Protein AF-A0A0F9E9B0-F1 (afdb_monomer)

Nearest PDB structures (foldseek):
  3da0-assembly1_C  TM=1.878E-01  e=6.972E-01  Lactococcus phage TP901-1
  6pnp-assembly1_A  TM=1.990E-01  e=7.376E-01  Mus musculus
  2f0c-assembly1_C  TM=2.229E-01  e=3.184E+00  Lactococcus phage TP901-1
  4v96-assembly1_BA  TM=2.047E-01  e=5.912E+00  Lactococcus phage TP901-1
  9dtg-assembly1_A  TM=2.684E-01  e=6.616E+00  Homo sapiens

Structure (mmCIF, N/CA/C/O backbone):
data_AF-A0A0F9E9B0-F1
#
_entry.id   AF-A0A0F9E9B0-F1
#
loop_
_atom_site.group_PDB
_atom_site.id
_atom_site.type_symbol
_atom_site.label_atom_id
_atom_site.label_alt_id
_atom_site.label_comp_id
_atom_site.label_asym_id
_atom_site.label_entity_id
_atom_site.label_seq_id
_atom_site.pdbx_PDB_ins_code
_atom_site.Cartn_x
_atom_site.Cartn_y
_atom_site.Cartn_z
_atom_site.occupancy
_atom_site.B_iso_or_equiv
_atom_site.auth_seq_id
_atom_site.auth_comp_id
_atom_site.auth_asym_id
_atom_site.auth_atom_id
_atom_site.pdbx_PDB_model_num
ATOM 1 N N . MET A 1 1 ? -30.627 -0.334 32.811 1.00 61.19 1 MET A N 1
ATOM 2 C CA . MET A 1 1 ? -30.301 0.027 31.411 1.00 61.19 1 MET A CA 1
ATOM 3 C C . MET A 1 1 ? -28.941 -0.555 31.071 1.00 61.19 1 MET A C 1
ATOM 5 O O . MET A 1 1 ? -28.023 -0.408 31.872 1.00 61.19 1 MET A O 1
ATOM 9 N N . THR A 1 2 ? -28.828 -1.259 29.949 1.00 82.69 2 THR A N 1
ATOM 10 C CA . THR A 1 2 ? -27.605 -1.947 29.516 1.00 82.69 2 THR A CA 1
ATOM 11 C C . THR A 1 2 ? -26.585 -0.945 28.967 1.00 82.69 2 THR A C 1
ATOM 13 O O . THR A 1 2 ? -26.932 -0.023 28.234 1.00 82.69 2 THR A O 1
ATOM 16 N N . LYS A 1 3 ? -25.315 -1.081 29.367 1.00 88.69 3 LYS A N 1
ATOM 17 C CA . LYS A 1 3 ? -24.213 -0.311 28.774 1.00 88.69 3 LYS A CA 1
ATOM 18 C C . LYS A 1 3 ? -23.805 -0.987 27.467 1.00 88.69 3 LYS A C 1
ATOM 20 O O . LYS A 1 3 ? -23.588 -2.196 27.459 1.00 88.69 3 LYS A O 1
ATOM 25 N N . THR A 1 4 ? -23.645 -0.210 26.402 1.00 93.88 4 THR A N 1
ATOM 26 C CA . THR A 1 4 ? -23.113 -0.695 25.124 1.00 93.88 4 THR A CA 1
ATOM 27 C C . THR A 1 4 ? -21.603 -0.495 25.121 1.00 93.88 4 THR A C 1
ATOM 29 O O . THR A 1 4 ? -21.112 0.624 25.306 1.00 93.88 4 THR A O 1
ATOM 32 N N . LYS A 1 5 ? -20.857 -1.583 24.932 1.00 95.50 5 LYS A N 1
ATOM 33 C CA . LYS A 1 5 ? -19.402 -1.552 24.783 1.00 95.50 5 LYS A CA 1
ATOM 34 C C . LYS A 1 5 ? -19.044 -1.387 23.312 1.00 95.50 5 LYS A C 1
ATOM 36 O O . LYS A 1 5 ? -19.503 -2.164 22.482 1.00 95.50 5 LYS A O 1
ATOM 41 N N . ILE A 1 6 ? -18.206 -0.405 23.003 1.00 93.88 6 ILE A N 1
ATOM 42 C CA . ILE A 1 6 ? -17.641 -0.208 21.667 1.00 93.88 6 ILE A CA 1
ATOM 43 C C . ILE A 1 6 ? -16.124 -0.255 21.778 1.00 93.88 6 ILE A C 1
ATOM 45 O O . ILE A 1 6 ? -15.542 0.251 22.737 1.00 93.88 6 ILE A O 1
ATOM 49 N N . GLN A 1 7 ? -15.501 -0.892 20.793 1.00 93.69 7 GLN A N 1
ATOM 50 C CA . GLN A 1 7 ? -14.057 -1.037 20.687 1.00 93.69 7 GLN A CA 1
ATOM 51 C C . GLN A 1 7 ? -13.578 -0.290 19.445 1.00 93.69 7 GLN A C 1
ATOM 53 O O . GLN A 1 7 ? -14.074 -0.541 18.347 1.00 93.69 7 GLN A O 1
ATOM 58 N N . ILE A 1 8 ? -12.596 0.590 19.613 1.00 87.56 8 ILE A N 1
ATOM 59 C CA . ILE A 1 8 ? -11.781 1.101 18.512 1.00 87.56 8 ILE A CA 1
ATOM 60 C C . ILE A 1 8 ? -10.672 0.083 18.300 1.00 87.56 8 ILE A C 1
ATOM 62 O O . ILE A 1 8 ? -9.939 -0.250 19.233 1.00 87.56 8 ILE A O 1
ATOM 66 N N . LYS A 1 9 ? -10.572 -0.436 17.081 1.00 86.56 9 LYS A N 1
ATOM 67 C CA . LYS A 1 9 ? -9.634 -1.502 16.737 1.00 86.56 9 LYS A CA 1
ATOM 68 C C . LYS A 1 9 ? -8.648 -1.045 15.678 1.00 86.56 9 LYS A C 1
ATOM 70 O O . LYS A 1 9 ? -8.924 -0.108 14.932 1.00 86.56 9 LYS A O 1
ATOM 75 N N . THR A 1 10 ? -7.522 -1.738 15.594 1.00 76.88 10 THR A N 1
ATOM 76 C CA . THR A 1 10 ? -6.645 -1.677 14.430 1.00 76.88 10 THR A CA 1
ATOM 77 C C . THR A 1 10 ? -7.316 -2.322 13.220 1.00 76.88 10 THR A C 1
ATOM 79 O O . THR A 1 10 ? -8.290 -3.070 13.354 1.00 76.88 10 THR A O 1
ATOM 82 N N . TYR A 1 11 ? -6.748 -2.103 12.034 1.00 62.84 11 TYR A N 1
ATOM 83 C CA . TYR A 1 11 ? -7.114 -2.854 10.827 1.00 62.84 11 TYR A CA 1
ATOM 84 C C . TYR A 1 11 ? -7.026 -4.384 11.023 1.00 62.84 11 TYR A C 1
ATOM 86 O O . TYR A 1 11 ? -7.815 -5.136 10.464 1.00 62.84 11 TYR A O 1
ATOM 94 N N . TRP A 1 12 ? -6.119 -4.842 11.890 1.00 73.25 12 TRP A N 1
ATOM 95 C CA . TRP A 1 12 ? -5.882 -6.256 12.201 1.00 73.25 12 TRP A CA 1
ATOM 96 C C . TRP A 1 12 ? -6.807 -6.816 13.296 1.00 73.25 12 TRP A C 1
ATOM 98 O O . TRP A 1 12 ? -6.656 -7.962 13.708 1.00 73.25 12 TRP A O 1
ATOM 108 N N . GLY A 1 13 ? -7.750 -6.012 13.798 1.00 79.25 13 GLY A N 1
ATOM 109 C CA . GLY A 1 13 ? -8.723 -6.419 14.814 1.00 79.25 13 GLY A CA 1
ATOM 110 C C . GLY A 1 13 ? -8.249 -6.288 16.266 1.00 79.25 13 GLY A C 1
ATOM 111 O O . GLY A 1 13 ? -9.034 -6.553 17.178 1.00 79.25 13 GLY A O 1
ATOM 112 N N . SER A 1 14 ? -7.013 -5.839 16.509 1.00 85.88 14 SER A N 1
ATOM 113 C CA . SER A 1 14 ? -6.499 -5.570 17.860 1.00 85.88 14 SER A CA 1
ATOM 114 C C . SER A 1 14 ? -7.232 -4.385 18.485 1.00 85.88 14 SER A C 1
ATOM 116 O O . SER A 1 14 ? -7.397 -3.358 17.838 1.00 85.88 14 SER A O 1
ATOM 118 N N . VAL A 1 15 ? -7.660 -4.492 19.742 1.00 91.25 15 VAL A N 1
ATOM 119 C CA . VAL A 1 15 ? -8.360 -3.402 20.444 1.00 91.25 15 VAL A CA 1
ATOM 120 C C . VAL A 1 15 ? -7.351 -2.339 20.881 1.00 91.25 15 VAL A C 1
ATOM 122 O O . VAL A 1 15 ? -6.425 -2.645 21.624 1.00 91.25 15 VAL A O 1
ATOM 125 N N . LEU A 1 16 ? -7.535 -1.100 20.424 1.00 84.19 16 LEU A N 1
ATOM 126 C CA . LEU A 1 16 ? -6.730 0.065 20.818 1.00 84.19 16 LEU A CA 1
ATOM 127 C C . LEU A 1 16 ? -7.348 0.808 21.998 1.00 84.19 16 LEU A C 1
ATOM 129 O O . LEU A 1 16 ? -6.647 1.341 22.852 1.00 84.19 16 LEU A O 1
ATOM 133 N N . PHE A 1 17 ? -8.675 0.864 22.017 1.00 92.31 17 PHE A N 1
ATOM 134 C CA . PHE A 1 17 ? -9.436 1.522 23.060 1.00 92.31 17 PHE A CA 1
ATOM 135 C C . PHE A 1 17 ? -10.817 0.894 23.144 1.00 92.31 17 PHE A C 1
ATOM 137 O O . PHE A 1 17 ? -11.394 0.498 22.130 1.00 92.31 17 PHE A O 1
ATOM 144 N N . GLU A 1 18 ? -11.377 0.826 24.340 1.00 94.81 18 GLU A N 1
ATOM 145 C CA . GLU A 1 18 ? -12.738 0.364 24.528 1.00 94.81 18 GLU A CA 1
ATOM 146 C C . GLU A 1 18 ? -13.451 1.207 25.564 1.00 94.81 18 GLU A C 1
ATOM 148 O O . GLU A 1 18 ? -12.889 1.594 26.583 1.00 94.81 18 GLU A O 1
ATOM 153 N N . TYR A 1 19 ? -14.718 1.487 25.297 1.00 95.00 19 TYR A N 1
ATOM 154 C CA . TYR A 1 19 ? -15.527 2.297 26.183 1.00 95.00 19 TYR A CA 1
ATOM 155 C C . TYR A 1 19 ? -16.918 1.704 26.292 1.00 95.00 19 TYR A C 1
ATOM 157 O O . TYR A 1 19 ? -17.504 1.253 25.307 1.00 95.00 19 TYR A O 1
ATOM 165 N N . SER A 1 20 ? -17.437 1.676 27.517 1.00 95.56 20 SER A N 1
ATOM 166 C CA . SER A 1 20 ? -18.779 1.186 27.818 1.00 95.56 20 SER A CA 1
ATOM 167 C C . SER A 1 20 ? -19.591 2.303 28.449 1.00 95.56 20 SER A C 1
ATOM 169 O O . SER A 1 20 ? -19.325 2.719 29.577 1.00 95.56 20 SER A O 1
ATOM 171 N N . LYS A 1 21 ? -20.615 2.763 27.733 1.00 92.69 21 LYS A N 1
ATOM 172 C CA . LYS A 1 21 ? -21.537 3.810 28.186 1.00 92.69 21 LYS A CA 1
ATOM 173 C C . LYS A 1 21 ? -22.965 3.430 27.795 1.00 92.69 21 LYS A C 1
ATOM 175 O O . LYS A 1 21 ? -23.184 2.623 26.895 1.00 92.69 21 LYS A O 1
ATOM 180 N N . LYS A 1 22 ? -23.953 3.971 28.503 1.00 93.31 22 LYS A N 1
ATOM 181 C CA . LYS A 1 22 ? -25.346 3.916 28.049 1.00 93.31 22 LYS A CA 1
ATOM 182 C C . LYS A 1 22 ? -25.450 4.633 26.693 1.00 93.31 22 LYS A C 1
ATOM 184 O O . LYS A 1 22 ? -24.875 5.712 26.557 1.00 93.31 22 LYS A O 1
ATOM 189 N N . ASP A 1 23 ? -26.139 4.014 25.734 1.00 89.88 23 ASP A N 1
ATOM 190 C CA . ASP A 1 23 ? -26.334 4.529 24.368 1.00 89.88 23 ASP A CA 1
ATOM 191 C C . ASP A 1 23 ? -25.014 4.921 23.681 1.00 89.88 23 ASP A C 1
ATOM 193 O O . ASP A 1 23 ? -24.924 5.935 22.992 1.00 89.88 23 ASP A O 1
ATOM 197 N N . ASN A 1 24 ? -23.956 4.136 23.933 1.00 91.19 24 ASN A N 1
ATOM 198 C CA . ASN A 1 24 ? -22.624 4.450 23.433 1.00 91.19 24 ASN A CA 1
ATOM 199 C C . ASN A 1 24 ? -22.582 4.424 21.902 1.00 91.19 24 ASN A C 1
ATOM 201 O O . ASN A 1 24 ? -23.144 3.536 21.263 1.00 91.19 24 ASN A O 1
ATOM 205 N N . THR A 1 25 ? -21.828 5.359 21.335 1.00 89.19 25 THR A N 1
ATOM 206 C CA . THR A 1 25 ? -21.562 5.470 19.900 1.00 89.19 25 THR A CA 1
ATOM 207 C C . THR A 1 25 ? -20.060 5.452 19.634 1.00 89.19 25 THR A C 1
ATOM 209 O O . THR A 1 25 ? -19.243 5.712 20.523 1.00 89.19 25 THR A O 1
ATOM 212 N N . LEU A 1 26 ? -19.669 5.165 18.389 1.00 85.31 26 LEU A N 1
ATOM 213 C CA . LEU A 1 26 ? -18.259 5.210 17.997 1.00 85.31 26 LEU A CA 1
ATOM 214 C C . LEU A 1 26 ? -17.674 6.617 18.185 1.00 85.31 26 LEU A C 1
ATOM 216 O O . LEU A 1 26 ? -16.563 6.742 18.687 1.00 85.31 26 LEU A O 1
ATOM 220 N N . LYS A 1 27 ? -18.457 7.663 17.880 1.00 85.06 27 LYS A N 1
ATOM 221 C CA . LYS A 1 27 ? -18.107 9.068 18.133 1.00 85.06 27 LYS A CA 1
ATOM 222 C C . LYS A 1 27 ? -17.762 9.308 19.604 1.00 85.06 27 LYS A C 1
ATOM 224 O O . LYS A 1 27 ? -16.665 9.758 19.902 1.00 85.06 27 LYS A O 1
ATOM 229 N N . GLN A 1 28 ? -18.654 8.933 20.521 1.00 88.06 28 GLN A N 1
ATOM 230 C CA . GLN A 1 28 ? -18.422 9.099 21.962 1.00 88.06 28 GLN A CA 1
ATOM 231 C C . GLN A 1 28 ? -17.233 8.273 22.463 1.00 88.06 28 GLN A C 1
ATOM 233 O O . GLN A 1 28 ? -16.500 8.714 23.342 1.00 88.06 28 GLN A O 1
ATOM 238 N N . THR A 1 29 ? -17.027 7.079 21.904 1.00 90.56 29 THR A N 1
ATOM 239 C CA . THR A 1 29 ? -15.864 6.240 22.224 1.00 90.56 29 THR A CA 1
ATOM 240 C C . THR A 1 29 ? -14.564 6.884 21.738 1.00 90.56 29 THR A C 1
ATOM 242 O O . THR A 1 29 ? -13.569 6.846 22.456 1.00 90.56 29 THR A O 1
ATOM 245 N N . LEU A 1 30 ? -14.576 7.524 20.565 1.00 85.56 30 LEU A N 1
ATOM 246 C CA . LEU A 1 30 ? -13.434 8.249 20.007 1.00 85.56 30 LEU A CA 1
ATOM 247 C C . LEU A 1 30 ? -13.117 9.519 20.801 1.00 85.56 30 LEU A C 1
ATOM 249 O O . LEU A 1 30 ? -11.966 9.734 21.162 1.00 85.56 30 LEU A O 1
ATOM 253 N N . GLU A 1 31 ? -14.127 10.326 21.124 1.00 86.31 31 GLU A N 1
AT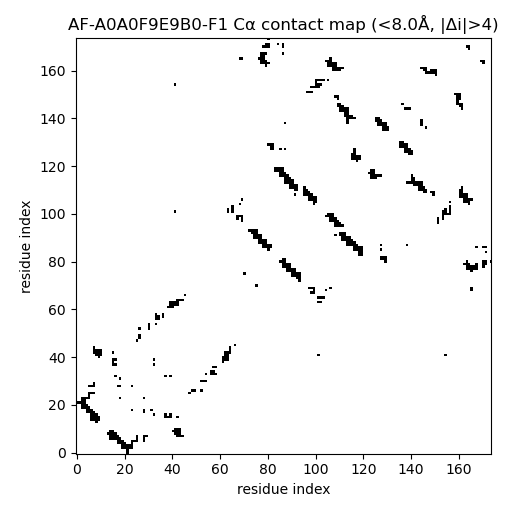OM 254 C CA . GLU A 1 31 ? -13.980 11.518 21.971 1.00 86.31 31 GLU A CA 1
ATOM 255 C C . GLU A 1 31 ? -13.434 11.143 23.353 1.00 86.31 31 GLU A C 1
ATOM 257 O O . GLU A 1 31 ? -12.547 11.809 23.888 1.00 86.31 31 GLU A O 1
ATOM 262 N N . LYS A 1 32 ? -13.907 10.022 23.910 1.00 90.31 32 LYS A N 1
ATOM 263 C CA . LYS A 1 32 ? -13.394 9.492 25.169 1.00 90.31 32 LYS A CA 1
ATOM 264 C C . LYS A 1 32 ? -11.927 9.078 25.055 1.00 90.31 32 LYS A C 1
ATOM 266 O O . LYS A 1 32 ? -11.129 9.507 25.884 1.00 90.31 32 LYS A O 1
ATOM 271 N N . ALA A 1 33 ? -11.569 8.322 24.019 1.00 86.75 33 ALA A N 1
ATOM 272 C CA . ALA A 1 33 ? -10.190 7.919 23.751 1.00 86.75 33 ALA A CA 1
ATOM 273 C C . ALA A 1 33 ? -9.255 9.132 23.625 1.00 86.75 33 ALA A C 1
ATOM 275 O O . ALA A 1 33 ? -8.179 9.158 24.216 1.00 86.75 33 ALA A O 1
ATOM 276 N N . VAL A 1 34 ? -9.701 10.166 22.908 1.00 81.88 34 VAL A N 1
ATOM 277 C CA . VAL A 1 34 ? -9.002 11.448 22.770 1.00 81.88 34 VAL A CA 1
ATOM 278 C C . VAL A 1 34 ? -8.804 12.129 24.123 1.00 81.88 34 VAL A C 1
ATOM 280 O O . VAL A 1 34 ? -7.685 12.527 24.436 1.00 81.88 34 VAL A O 1
ATOM 283 N N . SER A 1 35 ? -9.859 12.221 24.939 1.00 82.88 35 SER A N 1
ATOM 284 C CA . SER A 1 35 ? -9.803 12.871 26.257 1.00 82.88 35 SER A CA 1
ATOM 285 C C . SER A 1 35 ? -8.857 12.176 27.241 1.00 82.88 35 SER A C 1
ATOM 287 O O . SER A 1 35 ? -8.297 12.824 28.118 1.00 82.88 35 SER A O 1
ATOM 289 N N . GLU A 1 36 ? -8.664 10.864 27.087 1.00 86.50 36 GLU A N 1
ATOM 290 C CA . GLU A 1 36 ? -7.759 10.062 27.916 1.00 86.50 36 GLU A CA 1
ATOM 291 C C . GLU A 1 36 ? -6.339 9.978 27.335 1.00 86.50 36 GLU A C 1
ATOM 293 O O . GLU A 1 36 ? -5.479 9.310 27.904 1.00 86.50 36 GLU A O 1
ATOM 298 N N . GLY A 1 37 ? -6.075 10.642 26.203 1.00 75.19 37 GLY A N 1
ATOM 299 C CA . GLY A 1 37 ? -4.777 10.590 25.532 1.00 75.19 37 GLY A CA 1
ATOM 300 C C . GLY A 1 37 ? -4.427 9.202 24.985 1.00 75.19 37 GLY A C 1
ATOM 301 O O . GLY A 1 37 ? -3.246 8.872 24.867 1.00 75.19 37 GLY A O 1
ATOM 302 N N . ALA A 1 38 ? -5.429 8.377 24.662 1.00 80.88 38 ALA A N 1
ATOM 303 C CA . ALA A 1 38 ? -5.221 7.023 24.167 1.00 80.88 38 ALA A CA 1
ATOM 304 C C . ALA A 1 38 ? -4.417 7.015 22.855 1.00 80.88 38 ALA A C 1
ATOM 306 O O . ALA A 1 38 ? -4.622 7.841 21.959 1.00 80.88 38 ALA A O 1
ATOM 307 N N . ASN A 1 39 ? -3.522 6.035 22.706 1.00 74.12 39 ASN A N 1
ATOM 308 C CA . ASN A 1 39 ? -2.789 5.843 21.461 1.00 74.12 39 ASN A CA 1
ATOM 309 C C . ASN A 1 39 ? -3.689 5.182 20.405 1.00 74.12 39 ASN A C 1
ATOM 311 O O . ASN A 1 39 ? -3.850 3.965 20.382 1.00 74.12 39 ASN A O 1
ATOM 315 N N . LEU A 1 40 ? -4.231 5.995 19.501 1.00 74.69 40 LEU A N 1
ATOM 316 C CA . LEU A 1 40 ? -5.076 5.554 18.389 1.00 74.69 40 LEU A CA 1
ATOM 317 C C . LEU A 1 40 ? -4.292 5.290 17.088 1.00 74.69 40 LEU A C 1
ATOM 319 O O . LEU A 1 40 ? -4.879 5.290 16.006 1.00 74.69 40 LEU A O 1
ATOM 323 N N . THR A 1 41 ? -2.971 5.075 17.166 1.00 70.69 41 THR A N 1
ATOM 324 C CA . THR A 1 41 ? -2.159 4.723 15.985 1.00 70.69 41 THR A CA 1
ATOM 325 C C . THR A 1 41 ? -2.705 3.448 15.344 1.00 70.69 41 THR A C 1
ATOM 327 O O . THR A 1 41 ? -2.868 2.430 16.016 1.00 70.69 41 THR A O 1
ATOM 330 N N . GLY A 1 42 ? -2.982 3.495 14.040 1.00 65.94 42 GLY A N 1
ATOM 331 C CA . GLY A 1 42 ? -3.548 2.369 13.302 1.00 65.94 42 GLY A CA 1
ATOM 332 C C . GLY A 1 42 ? -5.039 2.112 13.532 1.00 65.94 42 GLY A C 1
ATOM 333 O O . GLY A 1 42 ? -5.522 1.072 13.082 1.00 65.94 42 GLY A O 1
ATOM 334 N N . ALA A 1 43 ? -5.770 3.007 14.213 1.00 76.12 43 ALA A N 1
ATOM 335 C CA . ALA A 1 43 ? -7.214 2.877 14.404 1.00 76.12 43 ALA A CA 1
ATOM 336 C C . ALA A 1 43 ? -7.955 2.837 13.062 1.00 76.12 43 ALA A C 1
ATOM 338 O O . ALA A 1 43 ? -7.885 3.772 12.268 1.00 76.12 43 ALA A O 1
ATOM 339 N N . ASN A 1 44 ? -8.715 1.769 12.827 1.00 72.12 44 ASN A N 1
ATOM 340 C CA . ASN A 1 44 ? -9.590 1.671 11.671 1.00 72.12 44 ASN A CA 1
ATOM 341 C C . ASN A 1 44 ? -10.897 2.425 11.956 1.00 72.12 44 ASN A C 1
ATOM 343 O O . ASN A 1 44 ? -11.790 1.911 12.628 1.00 72.12 44 ASN A O 1
ATOM 347 N N . LEU A 1 45 ? -10.994 3.651 11.441 1.00 74.69 45 LEU A N 1
ATOM 348 C CA . LEU A 1 45 ? -12.204 4.480 11.488 1.00 74.69 45 LEU A CA 1
ATOM 349 C C . LEU A 1 45 ? -12.902 4.553 10.116 1.00 74.69 45 LEU A C 1
ATOM 351 O O . LEU A 1 45 ? -13.672 5.479 9.857 1.00 74.69 45 LEU A O 1
ATOM 355 N N . THR A 1 46 ? -12.629 3.598 9.219 1.00 67.88 46 THR A N 1
ATOM 356 C CA . THR A 1 46 ? -13.228 3.551 7.876 1.00 67.88 46 THR A CA 1
ATOM 357 C C . THR A 1 46 ? -14.752 3.498 7.976 1.00 67.88 46 THR A C 1
ATOM 359 O O . THR A 1 46 ? -15.308 2.683 8.708 1.00 67.88 46 THR A O 1
ATOM 362 N N . GLY A 1 47 ? -15.436 4.393 7.258 1.00 59.84 47 GLY A N 1
ATOM 363 C CA . GLY A 1 47 ? -16.900 4.491 7.273 1.00 59.84 47 GLY A CA 1
ATOM 364 C C . GLY A 1 47 ? -17.502 5.118 8.538 1.00 59.84 47 GLY A C 1
ATOM 365 O O . GLY A 1 47 ? -18.724 5.218 8.637 1.00 59.84 47 GLY A O 1
ATOM 366 N N . ALA A 1 48 ? -16.690 5.567 9.503 1.00 72.69 48 ALA A N 1
ATOM 367 C CA . ALA A 1 48 ? -17.202 6.242 10.689 1.00 72.69 48 ALA A CA 1
ATOM 368 C C . ALA A 1 48 ? -17.804 7.611 10.326 1.00 72.69 48 ALA A C 1
ATOM 370 O O . ALA A 1 48 ? -17.137 8.468 9.745 1.00 72.69 48 ALA A O 1
ATOM 371 N N . ASN A 1 49 ? -19.055 7.853 10.726 1.00 68.62 49 ASN A N 1
ATOM 372 C CA . ASN A 1 49 ? -19.627 9.196 10.685 1.00 68.62 49 ASN A CA 1
ATOM 373 C C . ASN A 1 49 ? -19.059 10.026 11.848 1.00 68.62 49 ASN A C 1
ATOM 375 O O . ASN A 1 49 ? -19.507 9.903 12.988 1.00 68.62 49 ASN A O 1
ATOM 379 N N . LEU A 1 50 ? -18.056 10.853 11.549 1.00 68.06 50 LEU A N 1
ATOM 380 C CA . LEU A 1 50 ? -17.380 11.731 12.513 1.00 68.06 50 LEU A CA 1
ATOM 381 C C . LEU A 1 50 ? -17.872 13.184 12.453 1.00 68.06 50 LEU A C 1
ATOM 383 O O . LEU A 1 50 ? -17.193 14.086 12.946 1.00 68.06 50 LEU A O 1
ATOM 387 N N . ARG A 1 51 ? -19.041 13.435 11.848 1.00 61.59 51 ARG A N 1
ATOM 388 C CA . ARG A 1 51 ? -19.602 14.786 11.778 1.00 61.59 51 ARG A CA 1
ATOM 389 C C . ARG A 1 51 ? -19.783 15.355 13.195 1.00 61.59 51 ARG A C 1
ATOM 391 O O . ARG A 1 51 ? -20.289 14.689 14.107 1.00 61.59 51 ARG A O 1
ATOM 398 N N . ASP A 1 52 ? -19.294 16.577 13.382 1.00 64.31 52 ASP A N 1
ATOM 399 C CA . ASP A 1 52 ? -19.312 17.321 14.647 1.00 64.31 52 ASP A CA 1
ATOM 400 C C . ASP A 1 52 ? -18.546 16.649 15.809 1.00 64.31 52 ASP A C 1
ATOM 402 O O . ASP A 1 52 ? -18.873 16.887 16.972 1.00 64.31 52 ASP A O 1
ATOM 406 N N . ALA A 1 53 ? -17.595 15.743 15.544 1.00 67.94 53 ALA A N 1
ATOM 407 C CA . ALA A 1 53 ? -16.746 15.166 16.591 1.00 67.94 53 ALA A CA 1
ATOM 408 C C . ALA A 1 53 ? -15.773 16.201 17.153 1.00 67.94 53 ALA A C 1
ATOM 410 O O . ALA A 1 53 ? -15.003 16.813 16.410 1.00 67.94 53 ALA A O 1
ATOM 411 N N . ASN A 1 54 ? -15.788 16.375 18.477 1.00 64.25 54 ASN A N 1
ATOM 412 C CA . ASN A 1 54 ? -14.838 17.258 19.138 1.00 64.25 54 ASN A CA 1
ATOM 413 C C . ASN A 1 54 ? -13.512 16.521 19.370 1.00 64.25 54 ASN A C 1
ATOM 415 O O . ASN A 1 54 ? -13.333 15.831 20.370 1.00 64.25 54 ASN A O 1
ATOM 419 N N . LEU A 1 55 ? -12.577 16.680 18.432 1.00 66.38 55 LEU A N 1
ATOM 420 C CA . LEU A 1 55 ? -11.211 16.149 18.522 1.00 66.38 55 LEU A CA 1
ATOM 421 C C . LEU A 1 55 ? -10.203 17.206 19.018 1.00 66.38 55 LEU A C 1
ATOM 423 O O . LEU A 1 55 ? -8.995 17.050 18.842 1.00 66.38 55 LEU A O 1
ATOM 427 N N . THR A 1 56 ? -10.679 18.302 19.617 1.00 57.91 56 THR A N 1
ATOM 428 C CA . THR A 1 56 ? -9.818 19.367 20.151 1.00 57.91 56 THR A CA 1
ATOM 429 C C . THR A 1 56 ? -8.950 18.815 21.282 1.00 57.91 56 THR A C 1
ATOM 431 O O . THR A 1 56 ? -9.453 18.170 22.196 1.00 57.91 56 THR A O 1
ATOM 434 N N . GLY A 1 57 ? -7.638 19.051 21.221 1.00 54.44 57 GLY A N 1
ATOM 435 C CA . GLY A 1 57 ? -6.683 18.514 22.199 1.00 54.44 57 GLY A CA 1
ATOM 436 C C . GLY A 1 57 ? -6.286 17.054 21.963 1.00 54.44 57 GLY A C 1
ATOM 437 O O . GLY A 1 57 ? -5.388 16.558 22.641 1.00 54.44 57 GLY A O 1
ATOM 438 N N . ALA A 1 58 ? -6.873 16.378 20.968 1.00 58.66 58 ALA A N 1
ATOM 439 C CA . ALA A 1 58 ? -6.342 15.107 20.505 1.00 58.66 58 ALA A CA 1
ATOM 440 C C . ALA A 1 58 ? -4.895 15.300 20.050 1.00 58.66 58 ALA A C 1
ATOM 442 O O . ALA A 1 58 ? -4.590 16.205 19.267 1.00 58.66 58 ALA A O 1
ATOM 443 N N . ASN A 1 59 ? -3.997 14.417 20.489 1.00 54.28 59 ASN A N 1
ATOM 444 C CA . ASN A 1 59 ? -2.672 14.335 19.894 1.00 54.28 59 ASN A CA 1
ATOM 445 C C . ASN A 1 59 ? -2.794 13.721 18.485 1.00 54.28 59 ASN A C 1
ATOM 447 O O . ASN A 1 59 ? -2.513 12.545 18.260 1.00 54.28 59 ASN A O 1
ATOM 451 N N . LEU A 1 60 ? -3.243 14.536 17.524 1.00 53.28 60 LEU A N 1
ATOM 452 C CA . LEU A 1 60 ? -3.448 14.165 16.121 1.00 53.28 60 LEU A CA 1
ATOM 453 C C . LEU A 1 60 ? -2.128 13.861 15.399 1.00 53.28 60 LEU A C 1
ATOM 455 O O . LEU A 1 60 ? -2.167 13.379 14.273 1.00 53.28 60 LEU A O 1
ATOM 459 N N . LYS A 1 61 ? -0.959 14.045 16.041 1.00 46.28 61 LYS A N 1
ATOM 460 C CA . LYS A 1 61 ? 0.339 13.626 15.478 1.00 46.28 61 LYS A CA 1
ATOM 461 C C . LYS A 1 61 ? 0.402 12.122 15.176 1.00 46.28 61 LYS A C 1
ATOM 463 O O . LYS A 1 61 ? 1.339 11.693 14.511 1.00 46.28 61 LYS A O 1
ATOM 468 N N . LYS A 1 62 ? -0.560 11.324 15.664 1.00 44.81 62 LYS A N 1
ATOM 469 C CA . LYS A 1 62 ? -0.665 9.877 15.411 1.00 44.81 62 LYS A CA 1
ATOM 470 C C . LYS A 1 62 ? -2.086 9.368 15.122 1.00 44.81 62 LYS A C 1
ATOM 472 O O . LYS A 1 62 ? -2.298 8.158 15.101 1.00 44.81 62 LYS A O 1
ATOM 477 N N . ILE A 1 63 ? -3.065 10.248 14.893 1.00 44.22 63 ILE A N 1
ATOM 478 C CA . ILE A 1 63 ? -4.400 9.806 14.460 1.00 44.22 63 ILE A CA 1
ATOM 479 C C . ILE A 1 63 ? -4.363 9.663 12.942 1.00 44.22 63 ILE A C 1
ATOM 481 O O . ILE A 1 63 ? -4.352 10.640 12.199 1.00 44.22 63 ILE A O 1
ATOM 485 N N . GLN A 1 64 ? -4.302 8.416 12.492 1.00 45.59 64 GLN A N 1
ATOM 486 C CA . GLN A 1 64 ? -4.304 8.059 11.083 1.00 45.59 64 GLN A CA 1
ATOM 487 C C . GLN A 1 64 ? -5.742 7.914 10.595 1.00 45.59 64 GLN A C 1
ATOM 489 O O . GLN A 1 64 ? -6.315 6.831 10.598 1.00 45.59 64 GLN A O 1
ATOM 494 N N . ALA A 1 65 ? -6.335 9.020 10.159 1.00 44.69 65 ALA A N 1
ATOM 495 C CA . ALA A 1 65 ? -7.496 8.971 9.278 1.00 44.69 65 ALA A CA 1
ATOM 496 C C . ALA A 1 65 ? -7.006 8.775 7.833 1.00 44.69 65 ALA A C 1
ATOM 498 O O . ALA A 1 65 ? -7.139 9.668 7.001 1.00 44.69 65 ALA A O 1
ATOM 499 N N . THR A 1 66 ? -6.347 7.654 7.537 1.00 51.62 66 THR A N 1
ATOM 500 C CA . THR A 1 66 ? -5.859 7.379 6.182 1.00 51.62 66 THR A CA 1
ATOM 501 C C . THR A 1 66 ? -6.757 6.378 5.486 1.00 51.62 66 THR A C 1
ATOM 503 O O . THR A 1 66 ? -6.945 5.235 5.892 1.00 51.62 66 THR A O 1
ATOM 506 N N . THR A 1 67 ? -7.343 6.872 4.403 1.00 55.16 67 THR A N 1
ATOM 507 C CA . THR A 1 67 ? -8.087 6.116 3.410 1.00 55.16 67 THR A CA 1
ATOM 508 C C . THR A 1 67 ? -7.237 4.961 2.899 1.00 55.16 67 THR A C 1
ATOM 510 O O . THR A 1 67 ? -6.126 5.181 2.410 1.00 55.16 67 THR A O 1
ATOM 513 N N . GLN A 1 68 ? -7.771 3.746 2.947 1.00 66.56 68 GLN A N 1
ATOM 514 C CA . GLN A 1 68 ? -7.314 2.689 2.060 1.00 66.56 68 GLN A CA 1
ATOM 515 C C . GLN A 1 68 ? -7.537 3.169 0.620 1.00 66.56 68 GLN A C 1
ATOM 517 O O . GLN A 1 68 ? -8.672 3.353 0.190 1.00 66.56 68 GLN A O 1
ATOM 522 N N . ILE A 1 69 ? -6.452 3.455 -0.101 1.00 81.06 69 ILE A N 1
ATOM 523 C CA . ILE A 1 69 ? -6.511 3.984 -1.481 1.00 81.06 69 ILE A CA 1
ATOM 524 C C . ILE A 1 69 ? -6.345 2.894 -2.540 1.00 81.06 69 ILE A C 1
ATOM 526 O O . ILE A 1 69 ? -6.473 3.155 -3.734 1.00 81.06 69 ILE A O 1
ATOM 530 N N . ILE A 1 70 ? -6.010 1.682 -2.102 1.00 86.00 70 ILE A N 1
ATOM 531 C CA . ILE A 1 70 ? -5.744 0.545 -2.972 1.00 86.00 70 ILE A CA 1
ATOM 532 C C . ILE A 1 70 ? -7.037 -0.258 -3.154 1.00 86.00 70 ILE A C 1
ATOM 534 O O . ILE A 1 70 ? -7.643 -0.628 -2.144 1.00 86.00 70 ILE A O 1
ATOM 538 N N . PRO A 1 71 ? -7.430 -0.593 -4.399 1.00 85.94 71 PRO A N 1
ATOM 539 C CA . PRO A 1 71 ? -8.533 -1.514 -4.649 1.00 85.94 71 PRO A CA 1
ATOM 540 C C . PRO A 1 71 ? -8.352 -2.850 -3.912 1.00 85.94 71 PRO A C 1
ATOM 542 O O . PRO A 1 71 ? -7.307 -3.497 -4.019 1.00 85.94 71 PRO A O 1
ATOM 545 N N . GLU A 1 72 ? -9.381 -3.287 -3.182 1.00 75.69 72 GLU A N 1
ATOM 546 C CA . GLU A 1 72 ? -9.365 -4.565 -2.452 1.00 75.69 72 GLU A CA 1
ATOM 547 C C . GLU A 1 72 ? -9.260 -5.761 -3.401 1.00 75.69 72 GLU A C 1
ATOM 549 O O . GLU A 1 72 ? -8.517 -6.705 -3.147 1.00 75.69 72 GLU A O 1
ATOM 554 N N . THR A 1 73 ? -9.934 -5.688 -4.548 1.00 83.56 73 THR A N 1
ATOM 555 C CA . THR A 1 73 ? -10.017 -6.768 -5.534 1.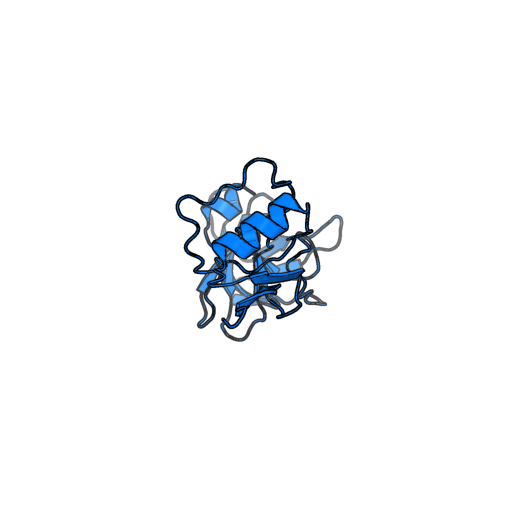00 83.56 73 THR A CA 1
ATOM 556 C C . THR A 1 73 ? -9.532 -6.310 -6.908 1.00 83.56 73 THR A C 1
ATOM 558 O O . THR A 1 73 ? -9.324 -5.123 -7.156 1.00 83.56 73 THR A O 1
ATOM 561 N N . GLY A 1 74 ? -9.292 -7.274 -7.799 1.00 94.75 74 GLY A N 1
ATOM 562 C CA . GLY A 1 74 ? -8.872 -7.006 -9.174 1.00 94.75 74 GLY A CA 1
ATOM 563 C C . GLY A 1 74 ? -7.424 -6.526 -9.314 1.00 94.75 74 GLY A C 1
ATOM 564 O O . GLY A 1 74 ? -6.753 -6.162 -8.347 1.00 94.75 74 GLY A O 1
ATOM 565 N N . SER A 1 75 ? -6.912 -6.578 -10.538 1.00 97.50 75 SER A N 1
ATOM 566 C CA . SER A 1 75 ? -5.635 -5.953 -10.887 1.00 97.50 75 SER A CA 1
ATOM 567 C C . SER A 1 75 ? -5.861 -4.474 -11.196 1.00 97.50 75 SER A C 1
ATOM 569 O O . SER A 1 75 ? -6.933 -4.104 -11.671 1.00 97.50 75 SER A O 1
ATOM 571 N N . PHE A 1 76 ? -4.866 -3.626 -10.949 1.00 97.44 76 PHE A N 1
ATOM 572 C CA . PHE A 1 76 ? -4.956 -2.203 -11.283 1.00 97.44 76 PHE A CA 1
ATOM 573 C C . PHE A 1 76 ? -3.605 -1.635 -11.711 1.00 97.44 76 PHE A C 1
ATOM 575 O O . PHE A 1 76 ? -2.550 -2.202 -11.419 1.00 97.44 76 PHE A O 1
ATOM 582 N N . GLU A 1 77 ? -3.648 -0.501 -12.405 1.00 98.25 77 GLU A N 1
ATOM 583 C CA . GLU A 1 77 ? -2.452 0.218 -12.829 1.00 98.25 77 GLU A CA 1
ATOM 584 C C . GLU A 1 77 ? -1.903 1.105 -11.710 1.00 98.25 77 GLU A C 1
ATOM 586 O O . GLU A 1 77 ? -2.647 1.784 -11.006 1.00 98.25 77 GLU A O 1
ATOM 591 N N . ALA A 1 78 ? -0.584 1.130 -11.585 1.00 98.12 78 ALA A N 1
ATOM 592 C CA . ALA A 1 78 ? 0.150 1.917 -10.611 1.00 98.12 78 ALA A CA 1
ATOM 593 C C . ALA A 1 78 ? 1.414 2.512 -11.234 1.00 98.12 78 ALA A C 1
ATOM 595 O O . ALA A 1 78 ? 1.827 2.153 -12.339 1.00 98.12 78 ALA A O 1
ATOM 596 N N . TRP A 1 79 ? 2.050 3.423 -10.505 1.00 98.38 79 TRP A N 1
ATOM 597 C CA . TRP A 1 79 ? 3.206 4.167 -10.983 1.00 98.38 79 TRP A CA 1
ATOM 598 C C . TRP A 1 79 ? 4.323 4.202 -9.957 1.00 98.38 79 TRP A C 1
ATOM 600 O O . TRP A 1 79 ? 4.100 4.266 -8.751 1.00 98.38 79 TRP A O 1
ATOM 610 N N . LYS A 1 80 ? 5.555 4.198 -10.450 1.00 96.38 80 LYS A N 1
ATOM 611 C CA . LYS A 1 80 ? 6.755 4.321 -9.635 1.00 96.38 80 LYS A CA 1
ATOM 612 C C . LYS A 1 80 ? 7.759 5.230 -10.332 1.00 96.38 80 LYS A C 1
ATOM 614 O O . LYS A 1 80 ? 7.961 5.103 -11.537 1.00 96.3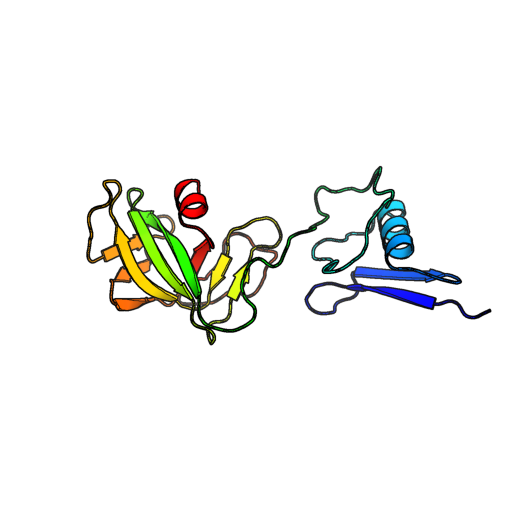8 80 LYS A O 1
ATOM 619 N N . LYS A 1 81 ? 8.435 6.086 -9.567 1.00 96.06 81 LYS A N 1
ATOM 620 C CA . LYS A 1 81 ? 9.657 6.752 -10.021 1.00 96.06 81 LYS A CA 1
ATOM 621 C C . LYS A 1 81 ? 10.863 5.840 -9.800 1.00 96.06 81 LYS A C 1
ATOM 623 O O . LYS A 1 81 ? 11.076 5.316 -8.702 1.00 96.06 81 LYS A O 1
ATOM 628 N N . GLY A 1 82 ? 11.592 5.586 -10.877 1.00 94.19 82 GLY A N 1
ATOM 629 C CA . GLY A 1 82 ? 12.870 4.893 -10.885 1.00 94.19 82 GLY A CA 1
ATOM 630 C C . GLY A 1 82 ? 14.043 5.871 -10.896 1.00 94.19 82 GLY A C 1
ATOM 631 O O . GLY A 1 82 ? 13.899 7.043 -10.568 1.00 94.19 82 GLY A O 1
ATOM 632 N N . GLU A 1 83 ? 15.227 5.387 -11.249 1.00 93.38 83 GLU A N 1
ATOM 633 C CA . GLU A 1 83 ? 16.406 6.243 -11.431 1.00 93.38 83 GLU A CA 1
ATOM 634 C C . GLU A 1 83 ? 16.217 7.291 -12.532 1.00 93.38 83 GLU A C 1
ATOM 636 O O . GLU A 1 83 ? 15.481 7.061 -13.490 1.00 93.38 83 GLU A O 1
ATOM 641 N N . ASN A 1 84 ? 16.934 8.414 -12.416 1.00 92.81 84 ASN A N 1
ATOM 642 C CA . ASN A 1 84 ? 16.956 9.497 -13.409 1.00 92.81 84 ASN A CA 1
ATOM 643 C C . ASN A 1 84 ? 15.554 10.025 -13.772 1.00 92.81 84 ASN A C 1
ATOM 645 O O . ASN A 1 84 ? 15.274 10.306 -14.939 1.00 92.81 84 ASN A O 1
ATOM 649 N N . ASP A 1 85 ? 14.657 10.088 -12.782 1.00 94.25 85 ASP A N 1
ATOM 650 C CA . ASP A 1 85 ? 13.2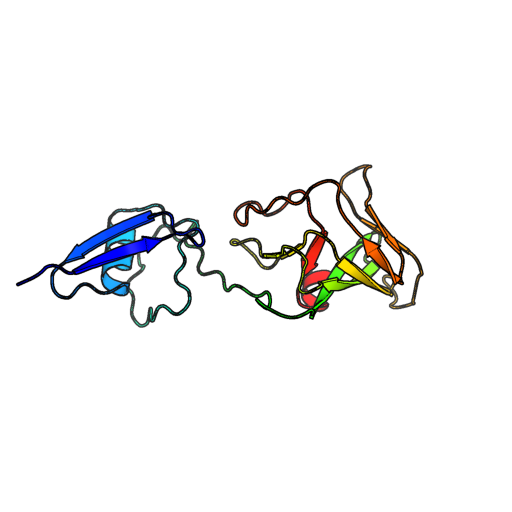53 10.492 -12.936 1.00 94.25 85 ASP A CA 1
ATOM 651 C C . ASP A 1 85 ? 12.472 9.682 -13.984 1.00 94.25 85 ASP A C 1
ATOM 653 O O . ASP A 1 85 ? 11.469 10.134 -14.543 1.00 94.25 85 ASP A O 1
ATOM 657 N N . HIS A 1 86 ? 12.912 8.454 -14.262 1.00 96.75 86 HIS A N 1
ATOM 658 C CA . HIS A 1 86 ? 12.165 7.545 -15.115 1.00 96.75 86 HIS A CA 1
ATOM 659 C C . HIS A 1 86 ? 10.860 7.139 -14.426 1.00 96.75 86 HIS A C 1
ATOM 661 O O . HIS A 1 86 ? 10.829 6.848 -13.232 1.00 96.75 86 HIS A O 1
ATOM 667 N N . LEU A 1 87 ? 9.775 7.067 -15.188 1.00 98.19 87 LEU A N 1
ATOM 668 C CA . LEU A 1 87 ? 8.481 6.611 -14.698 1.00 98.19 87 LEU A CA 1
ATOM 669 C C . LEU A 1 87 ? 8.220 5.195 -15.179 1.00 98.19 87 LEU A C 1
ATOM 671 O O . LEU A 1 87 ? 8.227 4.917 -16.377 1.00 98.19 87 LEU A O 1
ATOM 675 N N . ILE A 1 88 ? 7.946 4.321 -14.226 1.00 98.44 88 ILE A N 1
ATOM 676 C CA . ILE A 1 88 ? 7.648 2.913 -14.428 1.00 98.44 88 ILE A CA 1
ATOM 677 C C . ILE A 1 88 ? 6.149 2.745 -14.202 1.00 98.44 88 ILE A C 1
ATOM 679 O O . ILE A 1 88 ? 5.645 2.998 -13.105 1.00 98.44 88 ILE A O 1
ATOM 683 N N . LYS A 1 89 ? 5.437 2.334 -15.248 1.00 98.69 89 LYS A N 1
ATOM 684 C CA . LYS A 1 89 ? 4.038 1.927 -15.170 1.00 98.69 89 LYS A CA 1
ATOM 685 C C . LYS A 1 89 ? 3.980 0.455 -14.786 1.00 98.69 89 LYS A C 1
ATOM 687 O O . LYS A 1 89 ? 4.626 -0.384 -15.417 1.00 98.69 89 LYS A O 1
ATOM 692 N N . LEU A 1 90 ? 3.197 0.151 -13.765 1.00 98.69 90 LEU A N 1
ATOM 693 C CA . LEU A 1 90 ? 3.055 -1.176 -13.189 1.00 98.69 90 LEU A CA 1
ATOM 694 C C . LEU A 1 90 ? 1.601 -1.633 -13.280 1.00 98.69 90 LEU A C 1
ATOM 696 O O . LEU A 1 90 ? 0.686 -0.826 -13.155 1.00 98.69 90 LEU A O 1
ATOM 700 N N . GLU A 1 91 ? 1.395 -2.931 -13.428 1.00 98.56 91 GLU A N 1
ATOM 701 C CA . GLU A 1 91 ? 0.173 -3.597 -12.994 1.00 98.56 91 GLU A CA 1
ATOM 702 C C . GLU A 1 91 ? 0.449 -4.205 -11.622 1.00 98.56 91 GLU A C 1
ATOM 704 O O . GLU A 1 91 ? 1.438 -4.924 -11.454 1.00 98.56 91 GLU A O 1
ATOM 709 N N . ILE A 1 92 ? -0.424 -3.933 -10.653 1.00 98.44 92 ILE A N 1
ATOM 710 C CA . ILE A 1 92 ? -0.449 -4.620 -9.363 1.00 98.44 92 ILE A CA 1
ATOM 711 C C . ILE A 1 92 ? -1.480 -5.746 -9.461 1.00 98.44 92 ILE A C 1
ATOM 713 O O . ILE A 1 92 ? -2.684 -5.463 -9.440 1.00 98.44 92 ILE A O 1
ATOM 717 N N . PRO A 1 93 ? -1.055 -7.017 -9.577 1.00 97.94 93 PRO A N 1
ATOM 718 C CA . PRO A 1 93 ? -1.987 -8.108 -9.821 1.00 97.94 93 PRO A CA 1
ATOM 719 C C . PRO A 1 93 ? -2.898 -8.352 -8.619 1.00 97.94 93 PRO A C 1
ATOM 721 O O . PRO A 1 93 ? -2.465 -8.213 -7.477 1.00 97.94 93 PRO A O 1
ATOM 724 N N . ALA A 1 94 ? -4.136 -8.790 -8.863 1.00 95.62 94 ALA A N 1
ATOM 725 C CA . ALA A 1 94 ? -5.115 -9.087 -7.806 1.00 95.62 94 ALA A CA 1
ATOM 726 C C . ALA A 1 94 ? -4.586 -10.038 -6.717 1.00 95.62 94 ALA A C 1
ATOM 728 O O . ALA A 1 94 ? -4.933 -9.912 -5.549 1.00 95.62 94 ALA A O 1
ATOM 729 N N . LYS A 1 95 ? -3.733 -10.992 -7.110 1.00 95.88 95 LYS A N 1
ATOM 730 C CA . LYS A 1 95 ? -3.166 -12.013 -6.218 1.00 95.88 95 LYS A CA 1
ATOM 731 C C . LYS A 1 95 ? -1.935 -11.537 -5.428 1.00 95.88 95 LYS A C 1
AT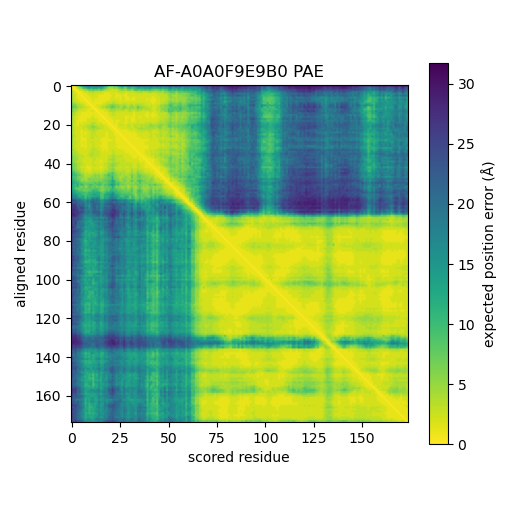OM 733 O O . LYS A 1 95 ? -1.417 -12.297 -4.616 1.00 95.88 95 LYS A O 1
ATOM 738 N N . ALA A 1 96 ? -1.420 -10.335 -5.696 1.00 96.06 96 ALA A N 1
ATOM 739 C CA . ALA A 1 96 ? -0.288 -9.784 -4.960 1.00 96.06 96 ALA A CA 1
ATOM 740 C C . ALA A 1 96 ? -0.757 -9.228 -3.615 1.00 96.06 96 ALA A C 1
ATOM 742 O O . ALA A 1 96 ? -1.680 -8.411 -3.571 1.00 96.06 96 ALA A O 1
ATOM 743 N N . LYS A 1 97 ? -0.082 -9.603 -2.521 1.00 95.06 97 LYS A N 1
ATOM 744 C CA . LYS A 1 97 ? -0.274 -8.901 -1.245 1.00 95.06 97 LYS A CA 1
ATOM 745 C C . LYS A 1 97 ? 0.081 -7.431 -1.443 1.00 95.06 97 LYS A C 1
ATOM 747 O O . LYS A 1 97 ? 1.102 -7.122 -2.062 1.00 95.06 97 LYS A O 1
ATOM 752 N N . ARG A 1 98 ? -0.765 -6.528 -0.951 1.00 93.31 98 ARG A N 1
ATOM 753 C CA . ARG A 1 98 ? -0.646 -5.089 -1.201 1.00 93.31 98 ARG A CA 1
ATOM 754 C C . ARG A 1 98 ? -1.297 -4.270 -0.093 1.00 93.31 98 ARG A C 1
ATOM 756 O O . ARG A 1 98 ? -2.347 -4.655 0.407 1.00 93.31 98 ARG A O 1
ATOM 763 N N . HIS A 1 99 ? -0.672 -3.157 0.279 1.00 89.19 99 HIS A N 1
ATOM 764 C CA . HIS A 1 99 ? -1.212 -2.181 1.233 1.00 89.19 99 HIS A CA 1
ATOM 765 C C . HIS A 1 99 ? -0.607 -0.793 0.978 1.00 89.19 99 HIS A C 1
ATOM 767 O O . HIS A 1 99 ? 0.432 -0.675 0.322 1.00 89.19 99 HIS A O 1
ATOM 773 N N . ASN A 1 100 ? -1.249 0.264 1.480 1.00 88.56 100 ASN A N 1
ATOM 774 C CA . ASN A 1 100 ? -0.647 1.593 1.547 1.00 88.56 100 ASN A CA 1
ATOM 775 C C . ASN A 1 100 ? -0.083 1.858 2.939 1.00 88.56 100 ASN A C 1
ATOM 777 O O . ASN A 1 100 ? -0.630 1.384 3.933 1.00 88.56 100 ASN A O 1
ATOM 781 N N . TYR A 1 101 ? 1.018 2.608 2.993 1.00 85.94 101 TYR A N 1
ATOM 782 C CA . TYR A 1 101 ? 1.532 3.150 4.239 1.00 85.94 101 TYR A CA 1
ATOM 783 C C . TYR A 1 101 ? 0.435 3.996 4.874 1.00 85.94 101 TYR A C 1
ATOM 785 O O . TYR A 1 101 ? -0.114 4.906 4.255 1.00 85.94 101 TYR A O 1
ATOM 793 N N . ILE A 1 102 ? 0.118 3.698 6.122 1.00 73.31 102 ILE A N 1
ATOM 794 C CA . ILE A 1 102 ? -1.007 4.311 6.820 1.00 73.31 102 ILE A CA 1
ATOM 795 C C . ILE A 1 102 ? -0.710 5.751 7.272 1.00 73.31 102 ILE A C 1
ATOM 797 O O . ILE A 1 102 ? -1.608 6.456 7.708 1.00 73.31 102 ILE A O 1
ATOM 801 N N . GLY A 1 103 ? 0.525 6.241 7.147 1.00 72.19 103 GLY A N 1
ATOM 802 C CA . GLY A 1 103 ? 0.852 7.661 7.335 1.00 72.19 103 GLY A CA 1
ATOM 803 C C . GLY A 1 103 ? 0.957 8.460 6.033 1.00 72.19 103 GLY A C 1
ATOM 804 O O . GLY A 1 103 ? 1.372 9.613 6.081 1.00 72.19 103 GLY A O 1
ATOM 805 N N . GLY A 1 104 ? 0.626 7.879 4.872 1.00 79.94 104 GLY A N 1
ATOM 806 C CA . GLY A 1 104 ? 0.814 8.553 3.588 1.00 79.94 104 GLY A CA 1
ATOM 807 C C . GLY A 1 104 ? 0.148 7.855 2.402 1.00 79.94 104 GLY A C 1
ATOM 808 O O . GLY A 1 104 ? -0.775 7.060 2.548 1.00 79.94 104 GLY A O 1
ATOM 809 N N . ARG A 1 105 ? 0.601 8.192 1.190 1.00 87.00 105 ARG A 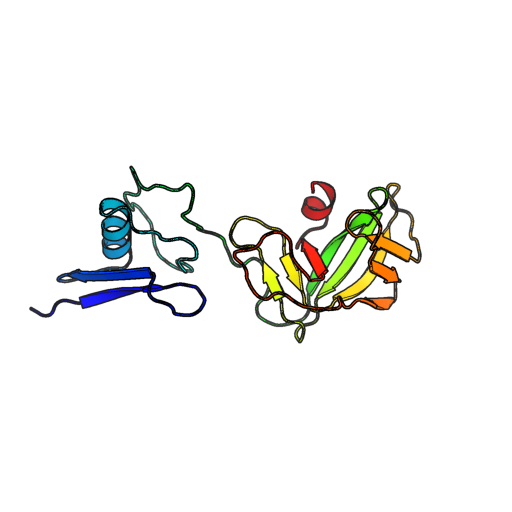N 1
ATOM 810 C CA . ARG A 1 105 ? 0.038 7.663 -0.072 1.00 87.00 105 ARG A CA 1
ATOM 811 C C . ARG A 1 105 ? 0.941 6.647 -0.768 1.00 87.00 105 ARG A C 1
ATOM 813 O O . ARG A 1 105 ? 0.565 6.057 -1.779 1.00 87.00 105 ARG A O 1
ATOM 820 N N . LYS A 1 106 ? 2.131 6.421 -0.213 1.00 90.50 106 LYS A N 1
ATOM 821 C CA . LYS A 1 106 ? 3.068 5.414 -0.697 1.00 90.50 106 LYS A CA 1
ATOM 822 C C . LYS A 1 106 ? 2.485 4.027 -0.470 1.00 90.50 106 LYS A C 1
ATOM 824 O O . LYS A 1 106 ? 2.049 3.695 0.628 1.00 90.50 106 LYS A O 1
ATOM 829 N N . CYS A 1 107 ? 2.488 3.220 -1.514 1.00 93.44 107 CYS A N 1
ATOM 830 C CA . CYS A 1 107 ? 1.956 1.870 -1.503 1.00 93.44 107 CYS A CA 1
ATOM 831 C C . CYS A 1 107 ? 3.067 0.835 -1.629 1.00 93.44 107 CYS A C 1
ATOM 833 O O . CYS A 1 107 ? 4.174 1.143 -2.078 1.00 93.44 107 CYS A O 1
ATOM 835 N N . ARG A 1 108 ? 2.764 -0.403 -1.240 1.00 94.88 108 ARG A N 1
ATOM 836 C CA . ARG A 1 108 ? 3.673 -1.542 -1.309 1.00 94.88 108 ARG A CA 1
ATOM 837 C C . ARG A 1 108 ? 2.942 -2.776 -1.817 1.00 94.88 108 ARG A C 1
ATOM 839 O O . ARG A 1 108 ? 1.863 -3.094 -1.324 1.00 94.88 108 ARG A O 1
ATOM 846 N N . ALA A 1 109 ? 3.550 -3.489 -2.760 1.00 96.12 109 ALA A N 1
ATOM 847 C CA . ALA A 1 109 ? 3.089 -4.790 -3.238 1.00 96.12 109 ALA A CA 1
ATOM 848 C C . ALA A 1 109 ? 4.183 -5.858 -3.109 1.00 96.12 109 ALA A C 1
ATOM 850 O O . ALA A 1 109 ? 5.374 -5.552 -3.145 1.00 96.12 109 ALA A O 1
ATOM 851 N N . GLU A 1 110 ? 3.774 -7.118 -2.985 1.00 96.81 110 GLU A N 1
ATOM 852 C CA . GLU A 1 110 ? 4.671 -8.279 -2.988 1.00 96.81 110 GLU A CA 1
ATOM 853 C C . GLU A 1 110 ? 5.328 -8.499 -4.351 1.00 96.81 110 GLU A C 1
ATOM 855 O O . GLU A 1 110 ? 6.456 -8.966 -4.416 1.00 96.81 110 GLU A O 1
ATOM 860 N N . PHE A 1 111 ? 4.644 -8.171 -5.442 1.00 97.81 111 PHE A N 1
ATOM 861 C CA . PHE A 1 111 ? 5.200 -8.184 -6.792 1.00 97.81 111 PHE A CA 1
ATOM 862 C C . PHE A 1 111 ? 4.329 -7.327 -7.713 1.00 97.81 111 PHE A C 1
ATOM 864 O O . PHE A 1 111 ? 3.182 -7.009 -7.390 1.00 97.81 111 PHE A O 1
ATOM 871 N N . ALA A 1 112 ? 4.875 -6.962 -8.867 1.00 98.38 112 ALA A N 1
ATOM 872 C CA . ALA A 1 112 ? 4.171 -6.198 -9.890 1.00 98.38 112 ALA A CA 1
ATOM 873 C C . ALA A 1 112 ? 4.610 -6.651 -11.284 1.00 98.38 112 ALA A C 1
ATOM 875 O O . ALA A 1 112 ? 5.712 -7.170 -11.440 1.00 98.38 112 ALA A O 1
ATOM 876 N N . LYS A 1 113 ? 3.779 -6.433 -12.303 1.00 98.69 113 LYS A N 1
ATOM 877 C CA . LYS A 1 113 ? 4.189 -6.585 -13.705 1.00 98.69 113 LYS A CA 1
ATOM 878 C C . LYS A 1 113 ? 4.541 -5.219 -14.276 1.00 98.69 113 LYS A C 1
ATOM 880 O O . LYS A 1 113 ? 3.792 -4.264 -14.093 1.00 98.69 113 LYS A O 1
ATOM 885 N N . VAL A 1 114 ? 5.664 -5.112 -14.973 1.00 98.69 114 VAL A N 1
ATOM 886 C CA . VAL A 1 114 ? 6.083 -3.860 -15.608 1.00 98.69 114 VAL A CA 1
ATOM 887 C C . VAL A 1 114 ? 5.389 -3.720 -16.960 1.00 98.69 114 VAL A C 1
ATOM 889 O O . VAL A 1 114 ? 5.576 -4.547 -17.849 1.00 98.69 114 VAL A O 1
ATOM 892 N N . LEU A 1 115 ? 4.587 -2.669 -17.126 1.00 98.69 115 LEU A N 1
ATOM 893 C CA . LEU A 1 115 ? 3.803 -2.440 -18.343 1.00 98.69 115 LEU A CA 1
ATOM 894 C C . LEU A 1 115 ? 4.511 -1.523 -19.346 1.00 98.69 115 LEU A C 1
ATOM 896 O O . LEU A 1 115 ? 4.453 -1.757 -20.548 1.00 98.69 115 LEU A O 1
ATOM 900 N N . ASP A 1 116 ? 5.142 -0.455 -18.861 1.00 98.62 116 ASP A N 1
ATOM 901 C CA . ASP A 1 116 ? 5.779 0.577 -19.687 1.00 98.62 116 ASP A CA 1
ATOM 902 C C . ASP A 1 116 ? 6.820 1.315 -18.842 1.00 98.62 116 ASP A C 1
ATOM 904 O O . ASP A 1 116 ? 6.624 1.504 -17.640 1.00 98.62 116 ASP A O 1
ATOM 908 N N . ILE A 1 117 ? 7.914 1.762 -19.454 1.00 98.56 117 ILE A N 1
ATOM 909 C CA . ILE A 1 117 ? 8.902 2.611 -18.784 1.00 98.56 117 ILE A CA 1
ATOM 910 C C . ILE A 1 117 ? 9.186 3.810 -19.675 1.00 98.56 117 ILE A C 1
ATOM 912 O O . ILE A 1 117 ? 9.495 3.668 -20.861 1.00 98.56 117 ILE A O 1
ATOM 916 N N . ARG A 1 118 ? 9.093 5.004 -19.091 1.00 98.00 118 ARG A N 1
ATOM 917 C CA . ARG A 1 118 ? 9.388 6.271 -19.755 1.00 98.00 118 ARG A CA 1
ATOM 918 C C . ARG A 1 118 ? 10.570 6.945 -19.098 1.00 98.00 118 ARG A C 1
ATOM 920 O O . ARG A 1 118 ? 10.602 7.054 -17.877 1.00 98.00 118 ARG A O 1
ATOM 927 N N . ASN A 1 119 ? 11.508 7.434 -19.901 1.00 96.94 119 ASN A N 1
ATOM 928 C CA . ASN A 1 119 ? 12.561 8.289 -19.375 1.00 96.94 119 ASN A CA 1
ATOM 929 C C . ASN A 1 119 ? 12.019 9.672 -18.963 1.00 96.94 119 ASN A C 1
ATOM 931 O O . ASN A 1 119 ? 10.847 9.978 -19.197 1.00 96.94 119 ASN A O 1
ATOM 935 N N . SER A 1 120 ? 12.872 10.525 -18.394 1.00 94.50 120 SER A N 1
ATOM 936 C CA . SER A 1 120 ? 12.496 11.878 -17.951 1.00 94.50 120 SER A CA 1
ATOM 937 C C . SER A 1 120 ? 11.950 12.772 -19.075 1.00 94.50 120 SER A C 1
ATOM 939 O O . SER A 1 120 ? 11.165 13.681 -18.819 1.00 94.50 120 SER A O 1
ATOM 941 N N . LYS A 1 121 ? 12.290 12.475 -20.339 1.00 95.31 121 LYS A N 1
ATOM 942 C CA . LYS A 1 121 ? 11.768 13.152 -21.541 1.00 95.31 121 LYS A CA 1
ATOM 943 C C . LYS A 1 121 ? 10.475 12.528 -22.088 1.00 95.31 121 LYS A C 1
ATOM 945 O O . LYS A 1 121 ? 9.925 13.016 -23.067 1.00 95.31 121 LYS A O 1
ATOM 950 N N . GLY A 1 122 ? 9.984 11.438 -21.493 1.00 94.81 122 GLY A N 1
ATOM 951 C CA . GLY A 1 122 ? 8.776 10.730 -21.925 1.00 94.81 122 GLY A CA 1
ATOM 952 C C . GLY A 1 122 ? 8.983 9.675 -23.023 1.00 94.81 122 GLY A C 1
ATOM 953 O O . GLY A 1 122 ? 8.006 9.069 -23.478 1.00 94.81 122 GLY A O 1
ATOM 954 N N . HIS A 1 123 ? 10.222 9.403 -23.441 1.00 97.44 123 HIS A N 1
ATOM 955 C CA . HIS A 1 123 ? 10.521 8.357 -24.425 1.00 97.44 123 HIS A CA 1
ATOM 956 C C . HIS A 1 123 ? 10.472 6.967 -23.792 1.00 97.44 123 HIS A C 1
ATOM 958 O O . HIS A 1 123 ? 10.870 6.792 -22.640 1.00 97.44 123 HIS A O 1
ATOM 964 N N . LYS A 1 124 ? 10.004 5.972 -24.555 1.00 98.19 124 LYS A N 1
ATOM 965 C CA . LYS A 1 124 ? 10.001 4.570 -24.119 1.00 98.19 124 LYS A CA 1
ATOM 966 C C . LYS A 1 124 ? 11.426 4.055 -23.950 1.00 98.19 124 LYS A C 1
ATOM 968 O O . LYS A 1 124 ? 12.264 4.268 -24.822 1.00 98.19 124 LYS A O 1
ATOM 973 N N . ILE A 1 125 ? 11.660 3.329 -22.866 1.00 98.19 125 ILE A N 1
ATOM 974 C CA . ILE A 1 125 ? 12.892 2.578 -22.615 1.00 98.19 125 ILE A CA 1
ATOM 975 C C . ILE A 1 125 ? 12.537 1.162 -22.153 1.00 98.19 125 ILE A C 1
ATOM 977 O O . ILE A 1 125 ? 11.415 0.911 -21.716 1.00 98.19 125 ILE A O 1
ATOM 981 N N . LYS A 1 126 ? 13.475 0.221 -22.288 1.00 97.75 126 LYS A N 1
ATOM 982 C CA . LYS A 1 126 ? 13.230 -1.198 -21.974 1.00 97.75 126 LYS A CA 1
ATOM 983 C C . LYS A 1 126 ? 13.410 -1.531 -20.498 1.00 97.75 126 LYS A C 1
ATOM 985 O O . LYS A 1 126 ? 12.766 -2.452 -20.003 1.00 97.75 126 LYS A O 1
ATOM 990 N N . GLU A 1 127 ? 14.273 -0.785 -19.817 1.00 97.38 127 GLU A N 1
ATOM 991 C CA . GLU A 1 127 ? 14.689 -1.097 -18.459 1.00 97.38 127 GLU A CA 1
ATOM 992 C C . GLU A 1 127 ? 14.863 0.149 -17.594 1.00 97.38 127 GLU A C 1
ATOM 994 O O . GLU A 1 127 ? 15.162 1.242 -18.081 1.00 97.38 127 GLU A O 1
ATOM 999 N N . CYS A 1 128 ? 14.686 -0.021 -16.289 1.00 95.94 128 CYS A N 1
ATOM 1000 C CA . CYS A 1 128 ? 15.027 0.973 -15.283 1.00 95.94 128 CYS A CA 1
ATOM 1001 C C . CYS A 1 128 ? 15.411 0.270 -13.984 1.00 95.94 128 CYS A C 1
ATOM 1003 O O . CYS A 1 128 ? 14.966 -0.839 -13.705 1.00 95.94 128 CYS A O 1
ATOM 1005 N N . ARG A 1 129 ? 16.235 0.921 -13.170 1.00 93.62 129 ARG A N 1
ATOM 1006 C CA . ARG A 1 129 ? 16.621 0.437 -11.849 1.00 93.62 129 ARG A CA 1
ATOM 1007 C C . ARG A 1 129 ? 16.087 1.366 -10.770 1.00 93.62 129 ARG A C 1
ATOM 1009 O O . ARG A 1 129 ? 15.885 2.556 -11.010 1.00 93.62 129 ARG A O 1
ATOM 1016 N N . ASN A 1 130 ? 15.825 0.818 -9.591 1.00 89.75 130 ASN A N 1
ATOM 1017 C CA . ASN A 1 130 ? 15.517 1.602 -8.402 1.00 89.75 130 ASN A CA 1
ATOM 1018 C C . ASN A 1 130 ? 15.875 0.817 -7.138 1.00 89.75 130 ASN A C 1
ATOM 1020 O O . ASN A 1 130 ? 15.561 -0.368 -7.039 1.00 89.75 130 ASN A O 1
ATOM 1024 N N . GLY A 1 131 ? 16.494 1.482 -6.168 1.00 77.31 131 GLY A N 1
ATOM 1025 C CA . GLY A 1 131 ? 16.817 0.903 -4.868 1.00 77.31 131 GLY A CA 1
ATOM 1026 C C . GLY A 1 131 ? 17.809 1.770 -4.086 1.00 77.31 131 GLY A C 1
ATOM 1027 O O . GLY A 1 131 ? 18.403 2.686 -4.664 1.00 77.31 131 GLY A O 1
ATOM 1028 N N . PRO A 1 132 ? 17.955 1.539 -2.773 1.00 66.00 132 PRO A N 1
ATOM 1029 C CA . PRO A 1 132 ? 18.866 2.302 -1.928 1.00 66.00 132 PRO A CA 1
ATOM 1030 C C . PRO A 1 132 ? 20.337 1.978 -2.238 1.00 66.00 132 PRO A C 1
ATOM 1032 O O . PRO A 1 132 ? 20.685 0.829 -2.500 1.00 66.00 132 PRO A O 1
ATOM 1035 N N . HIS A 1 133 ? 21.186 3.014 -2.201 1.00 56.53 133 HIS A N 1
ATOM 1036 C CA . HIS A 1 133 ? 22.661 3.004 -2.175 1.00 56.53 133 HIS A CA 1
ATOM 1037 C C . HIS A 1 133 ? 23.359 1.662 -2.502 1.00 56.53 133 HIS A C 1
ATOM 1039 O O . HIS A 1 133 ? 23.979 1.046 -1.641 1.00 56.53 133 HIS A O 1
ATOM 1045 N N . GLY A 1 134 ? 23.288 1.231 -3.768 1.00 63.00 134 GLY A N 1
ATOM 1046 C CA . GLY A 1 134 ? 24.079 0.114 -4.308 1.00 63.00 134 GLY A CA 1
ATOM 1047 C C . GLY A 1 134 ? 23.300 -1.169 -4.615 1.00 63.00 134 GLY A C 1
ATOM 1048 O O . GLY A 1 134 ? 23.675 -1.868 -5.553 1.00 63.00 134 GLY A O 1
ATOM 1049 N N . ILE A 1 135 ? 22.182 -1.444 -3.930 1.00 68.56 135 ILE A N 1
ATOM 1050 C CA . ILE A 1 135 ? 21.317 -2.599 -4.229 1.00 68.56 135 ILE A CA 1
ATOM 1051 C C . ILE A 1 135 ? 20.096 -2.102 -4.993 1.00 68.56 135 ILE A C 1
ATOM 1053 O O . ILE A 1 135 ? 19.245 -1.389 -4.462 1.00 68.56 135 ILE A O 1
ATOM 1057 N N . LYS A 1 136 ? 20.026 -2.462 -6.273 1.00 80.69 136 LYS A N 1
ATOM 1058 C CA . LYS A 1 136 ? 19.032 -1.937 -7.206 1.00 80.69 136 LYS A CA 1
ATOM 1059 C C . LYS A 1 136 ? 18.165 -3.063 -7.741 1.00 80.69 136 LYS A C 1
ATOM 1061 O O . LYS A 1 136 ? 18.670 -3.995 -8.357 1.00 80.69 136 LYS A O 1
ATOM 1066 N N . THR A 1 137 ? 16.854 -2.942 -7.565 1.00 90.38 137 THR A N 1
ATOM 1067 C CA . THR A 1 137 ? 15.894 -3.782 -8.279 1.00 90.38 137 THR A CA 1
ATOM 1068 C C . THR A 1 137 ? 15.826 -3.321 -9.730 1.00 90.38 137 THR A C 1
ATOM 1070 O O . THR A 1 137 ? 15.650 -2.127 -9.994 1.00 90.38 137 THR A O 1
ATOM 1073 N N . THR A 1 138 ? 15.947 -4.260 -10.665 1.00 94.94 138 THR A N 1
ATOM 1074 C CA . THR A 1 138 ? 15.791 -4.002 -12.099 1.00 94.94 138 THR A CA 1
ATOM 1075 C C . THR A 1 138 ? 14.346 -4.247 -12.522 1.00 94.94 138 THR A C 1
ATOM 1077 O O . THR A 1 138 ? 13.743 -5.260 -12.180 1.00 94.94 138 THR A O 1
ATOM 1080 N N . TYR A 1 139 ? 13.799 -3.303 -13.277 1.00 97.50 139 TYR A N 1
ATOM 1081 C CA . TYR A 1 139 ? 12.466 -3.325 -13.861 1.00 97.50 139 TYR A CA 1
ATOM 1082 C C . TYR A 1 139 ? 12.630 -3.447 -15.373 1.00 97.50 139 TYR A C 1
ATOM 1084 O O . TYR A 1 139 ? 13.245 -2.576 -15.987 1.00 97.50 139 TYR A O 1
ATOM 1092 N N . LEU A 1 140 ? 12.079 -4.506 -15.962 1.00 98.06 140 LEU A N 1
ATOM 1093 C CA . LEU A 1 140 ? 12.127 -4.793 -17.396 1.00 98.06 140 LEU A CA 1
ATOM 1094 C C . LEU A 1 140 ? 10.703 -4.814 -17.943 1.00 98.06 140 LEU A C 1
ATOM 1096 O O . LEU A 1 140 ? 9.853 -5.498 -17.382 1.00 98.06 140 LEU A O 1
ATOM 1100 N N . VAL A 1 141 ? 10.428 -4.064 -19.013 1.00 98.44 141 VAL A N 1
ATOM 1101 C CA . VAL A 1 141 ? 9.089 -4.024 -19.628 1.00 98.44 141 VAL A CA 1
ATOM 1102 C C . VAL A 1 141 ? 8.639 -5.435 -20.019 1.00 98.44 141 VAL A C 1
ATOM 1104 O O . VAL A 1 141 ? 9.349 -6.129 -20.738 1.00 98.44 141 VAL A O 1
ATOM 1107 N N . GLY A 1 142 ? 7.443 -5.830 -19.577 1.00 97.88 142 GLY A N 1
ATOM 1108 C CA . GLY A 1 142 ? 6.854 -7.152 -19.809 1.00 97.88 142 GLY A CA 1
ATOM 1109 C C . GLY A 1 142 ? 7.037 -8.133 -18.648 1.00 97.88 142 GLY A C 1
ATOM 1110 O O . GLY A 1 142 ? 6.201 -9.023 -18.482 1.00 97.88 142 GLY A O 1
ATOM 1111 N N . GLU A 1 143 ? 8.051 -7.925 -17.808 1.00 98.38 143 GLU A N 1
ATOM 1112 C CA . GLU A 1 143 ? 8.446 -8.863 -16.756 1.00 98.38 143 GLU A CA 1
ATOM 1113 C C . GLU A 1 143 ? 7.719 -8.626 -15.428 1.00 98.38 143 GLU A C 1
ATOM 1115 O O . GLU A 1 143 ? 7.240 -7.526 -15.121 1.00 98.38 143 GLU A O 1
ATOM 1120 N N . ILE A 1 144 ? 7.666 -9.678 -14.607 1.00 98.12 144 ILE A N 1
ATOM 1121 C CA . ILE A 1 144 ? 7.249 -9.582 -13.206 1.00 98.12 144 ILE A CA 1
ATOM 1122 C C . ILE A 1 144 ? 8.468 -9.236 -12.357 1.00 98.12 144 ILE A C 1
ATOM 1124 O O . ILE A 1 144 ? 9.474 -9.939 -12.370 1.00 98.12 144 ILE A O 1
ATOM 1128 N N . VAL A 1 145 ? 8.347 -8.180 -11.562 1.00 97.06 145 VAL A N 1
ATOM 1129 C CA . VAL A 1 145 ? 9.343 -7.786 -10.570 1.00 97.06 145 VAL A CA 1
ATOM 1130 C C . VAL A 1 145 ? 8.898 -8.240 -9.181 1.00 97.06 145 VAL A C 1
ATOM 1132 O O . VAL A 1 145 ? 7.758 -7.998 -8.772 1.00 97.06 145 VAL A O 1
ATOM 1135 N N . LYS A 1 146 ? 9.804 -8.897 -8.450 1.00 95.38 146 LYS A N 1
ATOM 1136 C CA . LYS A 1 146 ? 9.577 -9.396 -7.091 1.00 95.38 146 LYS A CA 1
ATOM 1137 C C . LYS A 1 146 ? 10.785 -9.056 -6.199 1.00 95.38 146 LYS A C 1
ATOM 1139 O O . LYS A 1 146 ? 11.911 -9.279 -6.633 1.00 95.38 146 LYS A O 1
ATOM 1144 N N . PRO A 1 147 ? 10.580 -8.506 -4.990 1.00 89.94 147 PRO A N 1
ATOM 1145 C CA . PRO A 1 147 ? 11.632 -8.311 -4.001 1.00 89.94 147 PRO A CA 1
ATOM 1146 C C . PRO A 1 147 ? 11.902 -9.615 -3.235 1.00 89.94 147 PRO A C 1
ATOM 1148 O O . PRO A 1 147 ? 11.060 -10.514 -3.209 1.00 89.94 147 PRO A O 1
ATOM 1151 N N . ASP A 1 148 ? 13.034 -9.689 -2.536 1.00 87.44 148 ASP A N 1
ATOM 1152 C CA . ASP A 1 148 ? 13.400 -10.872 -1.739 1.00 87.44 148 ASP A CA 1
ATOM 1153 C C . ASP A 1 148 ? 12.376 -11.185 -0.640 1.00 87.44 148 ASP A C 1
ATOM 1155 O O . ASP A 1 148 ? 12.135 -12.343 -0.296 1.00 87.44 148 ASP A O 1
ATOM 1159 N N . LYS A 1 149 ? 11.766 -10.138 -0.071 1.00 91.25 149 LYS A N 1
ATOM 1160 C CA . LYS A 1 149 ? 10.756 -10.227 0.987 1.00 91.25 149 LYS A CA 1
ATOM 1161 C C . LYS A 1 149 ? 9.659 -9.191 0.769 1.00 91.25 149 LYS A C 1
ATOM 1163 O O . LYS A 1 149 ? 9.889 -8.137 0.183 1.00 91.25 149 LYS A O 1
ATOM 1168 N N . TYR A 1 150 ? 8.478 -9.483 1.299 1.00 92.94 150 TYR A N 1
ATOM 1169 C CA . TYR A 1 150 ? 7.393 -8.520 1.441 1.00 92.94 150 TYR A CA 1
ATOM 1170 C C . TYR A 1 150 ? 7.142 -8.290 2.924 1.00 92.94 150 TYR A C 1
ATOM 1172 O O . TYR A 1 150 ? 6.855 -9.236 3.657 1.00 92.94 150 TYR A O 1
ATOM 1180 N N . ASP A 1 151 ? 7.256 -7.042 3.349 1.00 93.00 151 ASP A N 1
ATOM 1181 C CA . ASP A 1 151 ? 6.873 -6.623 4.687 1.00 93.00 151 ASP A CA 1
ATOM 1182 C C . ASP A 1 151 ? 5.403 -6.181 4.672 1.00 93.00 151 ASP A C 1
ATOM 1184 O O . ASP A 1 151 ? 5.110 -5.210 3.967 1.00 93.00 151 ASP A O 1
ATOM 1188 N N . PRO A 1 152 ? 4.495 -6.873 5.391 1.00 89.12 152 PRO A N 1
ATOM 1189 C CA . PRO A 1 152 ? 3.073 -6.555 5.442 1.00 89.12 152 PRO A CA 1
ATOM 1190 C C . PRO A 1 152 ? 2.723 -5.420 6.414 1.00 89.12 152 PRO A C 1
ATOM 1192 O O . PRO A 1 152 ? 1.551 -5.058 6.458 1.00 89.12 152 PRO A O 1
ATOM 1195 N N . ASP A 1 153 ? 3.676 -4.887 7.190 1.00 85.94 153 ASP A N 1
ATOM 1196 C CA . ASP A 1 153 ? 3.407 -3.843 8.180 1.00 85.94 153 ASP A CA 1
ATOM 1197 C C . ASP A 1 153 ? 3.068 -2.497 7.509 1.00 85.94 153 ASP A C 1
ATOM 1199 O O . ASP A 1 153 ? 3.945 -1.861 6.910 1.00 85.94 153 ASP A O 1
ATOM 1203 N N . PRO A 1 154 ? 1.818 -2.013 7.637 1.00 79.19 154 PRO A N 1
ATOM 1204 C CA . PRO A 1 154 ? 1.394 -0.764 7.033 1.00 79.19 154 PRO A CA 1
ATOM 1205 C C . PRO A 1 154 ? 1.876 0.444 7.838 1.00 79.19 154 PRO A C 1
ATOM 1207 O O . PRO A 1 154 ? 1.758 1.558 7.335 1.00 79.19 154 PRO A O 1
ATOM 1210 N N . LEU A 1 155 ? 2.389 0.260 9.066 1.00 80.25 155 LEU A N 1
ATOM 1211 C CA . LEU A 1 155 ? 2.941 1.332 9.903 1.00 80.25 155 LEU A CA 1
ATOM 1212 C C . LEU A 1 155 ? 4.359 1.733 9.472 1.00 80.25 155 LEU A C 1
ATOM 1214 O O . LEU A 1 155 ? 4.836 2.798 9.864 1.00 80.25 155 LEU A O 1
ATOM 1218 N N . THR A 1 156 ? 5.021 0.914 8.653 1.00 82.12 156 THR A N 1
ATOM 1219 C CA . THR A 1 156 ? 6.384 1.163 8.185 1.00 82.12 156 THR A CA 1
ATOM 1220 C C . THR A 1 156 ? 6.376 1.721 6.762 1.00 82.12 156 THR A C 1
ATOM 1222 O O . THR A 1 156 ? 6.093 1.013 5.795 1.00 82.12 156 THR A O 1
ATOM 1225 N N . GLU A 1 157 ? 6.748 2.994 6.603 1.00 81.06 157 GLU A N 1
ATOM 1226 C CA . GLU A 1 157 ? 6.723 3.703 5.311 1.00 81.06 157 GLU A CA 1
ATOM 1227 C C . GLU A 1 157 ? 7.693 3.127 4.263 1.00 81.06 157 GLU A C 1
ATOM 1229 O O . GLU A 1 157 ? 7.413 3.108 3.05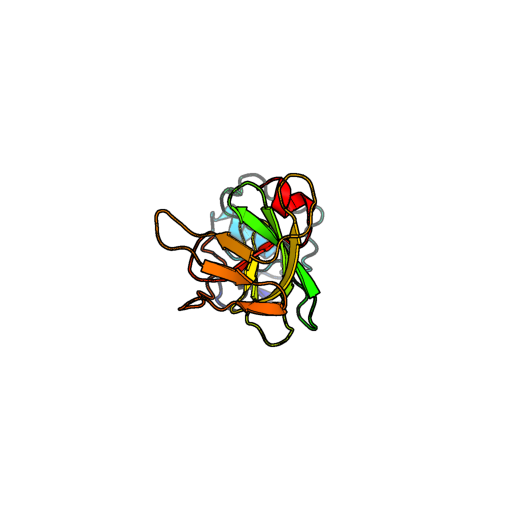7 1.00 81.06 157 GLU A O 1
ATOM 1234 N N . CYS A 1 158 ? 8.870 2.675 4.693 1.00 84.50 158 CYS A N 1
ATOM 1235 C CA . CYS A 1 158 ? 9.918 2.195 3.800 1.00 84.50 158 CYS A CA 1
ATOM 1236 C C . CYS A 1 158 ? 10.496 0.878 4.317 1.00 84.50 158 CYS A C 1
ATOM 1238 O O . CYS A 1 158 ? 11.235 0.860 5.292 1.00 84.50 158 CYS A O 1
ATOM 1240 N N . SER A 1 159 ? 10.142 -0.217 3.651 1.00 88.12 159 SER A N 1
ATOM 1241 C CA . SER A 1 159 ? 10.622 -1.571 3.937 1.00 88.12 159 SER A CA 1
ATOM 1242 C C . SER A 1 159 ? 10.507 -2.423 2.666 1.00 88.12 159 SER A C 1
ATOM 1244 O O . SER A 1 159 ? 10.175 -1.910 1.593 1.00 88.12 159 SER A O 1
ATOM 1246 N N . ASN A 1 160 ? 10.821 -3.712 2.763 1.00 89.88 160 ASN A N 1
ATOM 1247 C CA . ASN A 1 160 ? 10.911 -4.634 1.636 1.00 89.88 160 ASN A CA 1
ATOM 1248 C C . ASN A 1 160 ? 9.569 -4.793 0.908 1.00 89.88 160 ASN A C 1
ATOM 1250 O O . ASN A 1 160 ? 8.564 -5.182 1.503 1.00 89.88 160 ASN A O 1
ATOM 1254 N N . GLY A 1 161 ? 9.565 -4.511 -0.394 1.00 92.62 161 GLY A N 1
ATOM 1255 C CA . GLY A 1 161 ? 8.378 -4.561 -1.240 1.00 92.62 161 GLY A CA 1
ATOM 1256 C C . GLY A 1 161 ? 8.538 -3.723 -2.510 1.00 92.62 161 GLY A C 1
ATOM 1257 O O . GLY A 1 161 ? 9.426 -2.875 -2.608 1.00 92.62 161 GLY A O 1
ATOM 1258 N N . ILE A 1 162 ? 7.647 -3.913 -3.482 1.00 95.50 162 ILE A N 1
ATOM 1259 C CA . ILE A 1 162 ? 7.556 -3.027 -4.645 1.00 95.50 162 ILE A CA 1
ATOM 1260 C C . ILE A 1 162 ? 6.801 -1.771 -4.229 1.00 95.50 162 ILE A C 1
ATOM 1262 O O . ILE A 1 162 ? 5.586 -1.809 -4.039 1.00 95.50 162 ILE A O 1
ATOM 1266 N N . HIS A 1 163 ? 7.521 -0.661 -4.065 1.00 95.25 163 HIS A N 1
ATOM 1267 C CA . HIS A 1 163 ? 6.909 0.631 -3.755 1.00 95.25 163 HIS A CA 1
ATOM 1268 C C . HIS A 1 163 ? 6.285 1.278 -4.990 1.00 95.25 163 HIS A C 1
ATOM 1270 O O . HIS A 1 163 ? 6.956 1.395 -6.017 1.00 95.25 163 HIS A O 1
ATOM 1276 N N . PHE A 1 164 ? 5.053 1.765 -4.863 1.00 96.31 164 PHE A N 1
ATOM 1277 C CA . PHE A 1 164 ? 4.317 2.429 -5.939 1.00 96.31 164 PHE A CA 1
ATOM 1278 C C . PHE A 1 164 ? 3.368 3.512 -5.408 1.00 96.31 164 PHE A C 1
ATOM 1280 O O . PHE A 1 164 ? 3.149 3.632 -4.205 1.00 96.31 164 PHE A O 1
ATOM 1287 N N . PHE A 1 165 ? 2.786 4.270 -6.329 1.00 96.19 165 PHE A N 1
ATOM 1288 C CA . PHE A 1 165 ? 1.695 5.216 -6.126 1.00 96.19 165 PHE A CA 1
ATOM 1289 C C . PHE A 1 165 ? 0.548 4.889 -7.082 1.00 96.19 165 PHE A C 1
ATOM 1291 O O . PHE A 1 165 ? 0.762 4.270 -8.127 1.00 96.19 165 PHE A O 1
ATOM 1298 N N . ILE A 1 166 ? -0.672 5.286 -6.725 1.00 94.38 166 ILE A N 1
ATOM 1299 C CA . ILE A 1 166 ? -1.864 5.008 -7.537 1.00 94.38 166 ILE A CA 1
ATOM 1300 C C . ILE A 1 166 ? -1.819 5.809 -8.840 1.00 94.38 166 ILE A C 1
ATOM 1302 O O . ILE A 1 166 ? -2.059 5.272 -9.919 1.00 94.38 166 ILE A O 1
ATOM 1306 N N . SER A 1 167 ? -1.455 7.086 -8.765 1.00 94.31 167 SER A N 1
ATOM 1307 C CA . SER A 1 167 ? -1.398 7.973 -9.919 1.00 94.31 167 SER A CA 1
ATOM 1308 C C . SER A 1 167 ? 0.030 8.239 -10.386 1.00 94.31 167 SER A C 1
ATOM 1310 O O . SER A 1 167 ? 1.003 8.236 -9.629 1.00 94.31 167 SER A O 1
ATOM 1312 N N . LYS A 1 168 ? 0.138 8.560 -11.676 1.00 95.31 168 LYS A N 1
ATOM 1313 C CA . LYS A 1 168 ? 1.389 9.001 -12.294 1.00 95.31 168 LYS A CA 1
ATOM 1314 C C . LYS A 1 168 ? 1.925 10.289 -11.672 1.00 95.31 168 LYS A C 1
ATOM 1316 O O . LYS A 1 168 ? 3.137 10.455 -11.610 1.00 95.31 168 LYS A O 1
ATOM 1321 N N . GLN A 1 169 ? 1.038 11.203 -11.278 1.00 92.44 169 GLN A N 1
ATOM 1322 C CA . GLN A 1 169 ? 1.427 12.509 -10.749 1.00 92.44 169 GLN A CA 1
ATOM 1323 C C . GLN A 1 169 ? 2.081 12.366 -9.373 1.00 92.44 169 GLN A C 1
ATOM 1325 O O . GLN A 1 169 ? 3.182 12.857 -9.181 1.00 92.44 169 GLN A O 1
ATOM 1330 N N . GLU A 1 170 ? 1.503 11.565 -8.478 1.00 92.12 170 GLU A N 1
ATOM 1331 C CA . GLU A 1 170 ? 2.121 11.266 -7.177 1.00 92.12 170 GLU A CA 1
ATOM 1332 C C . GLU A 1 170 ? 3.503 10.636 -7.323 1.00 92.12 170 GLU A C 1
ATOM 1334 O O . GLU A 1 170 ? 4.435 11.020 -6.628 1.00 92.12 170 GLU A O 1
ATOM 1339 N N . ALA A 1 171 ? 3.653 9.692 -8.258 1.00 94.69 171 ALA A N 1
ATOM 1340 C CA . ALA A 1 171 ? 4.953 9.095 -8.522 1.00 94.69 171 ALA A CA 1
ATOM 1341 C C . ALA A 1 171 ? 5.970 10.128 -9.029 1.00 94.69 171 ALA A C 1
ATOM 1343 O O . ALA A 1 171 ? 7.145 9.996 -8.722 1.00 94.69 171 ALA A O 1
ATOM 1344 N N . LYS A 1 172 ? 5.550 11.136 -9.805 1.00 92.69 172 LYS A N 1
ATOM 1345 C CA . LYS A 1 172 ? 6.432 12.222 -10.262 1.00 92.69 172 LYS A CA 1
ATOM 1346 C C . LYS A 1 172 ? 6.821 13.181 -9.144 1.00 92.69 172 LYS A C 1
ATOM 1348 O O . LYS A 1 172 ? 7.938 13.684 -9.180 1.00 92.69 172 LYS A O 1
ATOM 1353 N N . ASP A 1 173 ? 5.918 13.444 -8.211 1.00 89.56 173 ASP A N 1
ATOM 1354 C CA . ASP A 1 173 ? 6.122 14.445 -7.159 1.00 89.56 173 ASP A CA 1
ATOM 1355 C C . ASP A 1 173 ? 6.912 13.894 -5.963 1.00 89.56 173 ASP A C 1
ATOM 1357 O O . ASP A 1 173 ? 7.431 14.669 -5.163 1.00 89.56 173 ASP A O 1
ATOM 1361 N N . TRP A 1 174 ? 7.024 12.566 -5.866 1.00 84.50 174 TRP A N 1
ATOM 1362 C CA . TRP A 1 174 ? 7.816 11.852 -4.863 1.00 84.50 174 TRP A CA 1
ATOM 1363 C C . TRP A 1 174 ? 9.293 11.733 -5.234 1.00 84.50 174 TRP A C 1
ATOM 1365 O O . TRP A 1 174 ? 10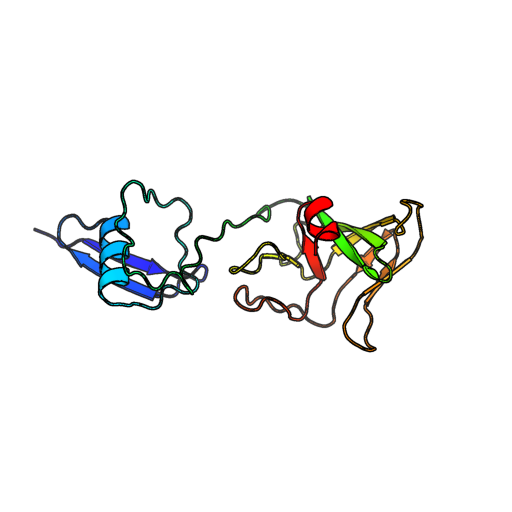.157 11.990 -4.373 1.00 84.50 174 TRP A O 1
#

Foldseek 3Di:
DFWDKDFFAAPVRHGQFIDTGVVDDPLNRVLVCQVVQGQCARGPCPPPPNPPRPNPNRPCVRNQPDDFPDDQAAKAWWWAQFPQRKIWIWIQGRPWQKTAQSVDQKIFTQKIATAFIAHPVRDTDQWTWHDPDPDTFIHGHGDMGGWPDDDNDSNDNDDTGDITGRDPVVNNVD

Radius of gyration: 20.07 Å; Cα contacts (8 Å, |Δi|>4): 363; chains: 1; bounding box: 54×31×56 Å

Mean predicted aligned error: 10.44 Å

Sequence (174 aa):
MTKTKIQIKTYWGSVLFEYSKKDNTLKQTLEKAVSEGANLTGANLTGANLRDANLTGANLKKIQATTQIIPETGSFEAWKKGENDHLIKLEIPAKAKRHNYIGGRKCRAEFAKVLDIRNSKGHKIKECRNGPHGIKTTYLVGEIVKPDKYDPDPLTECSNGIHFFISKQEAKDW

InterPro domains:
  IPR001646 Pentapeptide repeat [PF00805] (37-61)
  IPR043919 Protein of unknown function DUF5758 [PF19062] (69-171)

Solvent-accessible surface area (backbone atoms only — not comparable to full-atom values): 10065 Å² total; per-residue (Å²): 135,74,63,38,73,49,70,47,21,30,80,88,67,51,76,58,44,72,40,70,34,70,87,53,46,72,55,59,41,48,41,47,35,37,74,70,67,53,70,46,63,56,35,58,62,82,90,60,81,60,82,91,60,73,62,81,85,36,76,59,94,47,55,40,89,55,76,85,83,68,75,90,64,60,61,46,68,28,14,25,58,36,53,82,66,15,41,37,35,28,34,42,46,50,87,37,60,68,53,51,19,48,90,59,73,52,26,37,23,42,32,34,34,29,71,42,33,25,40,70,86,64,48,81,47,65,67,48,42,44,62,66,96,88,56,61,50,71,46,41,57,75,38,76,40,69,52,99,47,62,62,85,59,38,86,53,83,79,71,52,37,45,65,32,21,72,43,65,62,59,22,70,75,105

Secondary structure (DSSP, 8-state):
-PPEEEEEEBTTS-EEEEEEETT--HHHHHHHHHHTT---TTB--TT---TT---TT--GGG-------S-SSS-EEEEEE-GGG-EEEEEE-TTS-EEE-TTSS-EEES-EEEEEEE-TTS-B-SEEEE-STT--EEEETTSEE--S-----TT-SSSSSEEEBSSHHHHHH-

Organism: NCBI:txid412755

pLDDT: me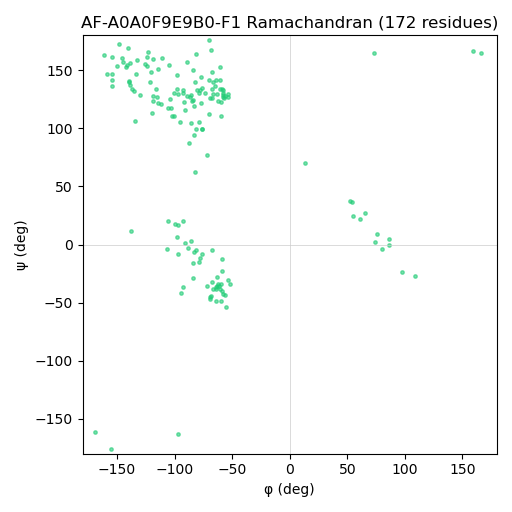an 85.25, std 13.97, range [44.22, 98.69]